Protein AF-A0A7J6UVQ5-F1 (afdb_monomer_lite)

Radius of gyration: 13.97 Å; chains: 1; bounding box: 29×28×40 Å

Foldseek 3Di:
DPDDFQAQADEAEAALLQDQQLCVLFPFPLFFQDPPACCVPPVRHRRRPHVHHHPQCVVCVVRVHHRAEAPSPDDPVPVPPHRYHYPYYHQDDPDCVRSVVGGD

Organism: Thalictrum thalictroides (NCBI:txid46969)

Sequence (104 aa):
MCQTAAAPAIYVFGDSLVDCGNNNYRLTLLRVNYTPYGADFVDGATGRFTNGKTFADFTAQLLGLPLPPAFESLNLRNFRSLTGVNYASGGSGILEETGKVFVR

pLDDT: mean 90.31, std 10.89, range [41.69, 98.12]

Secondary structure (DSSP, 8-state):
-----SSS-EEE--STTT-SSGGGGSS-S----STTTTTTSTT---S-SSSS--HHHHHHHHTTPPPPPBGGG--GGGGGG-SEEE---TT--SSHHHHTTT--

Structure (mmCIF, N/CA/C/O backbone):
data_AF-A0A7J6UVQ5-F1
#
_entry.id   AF-A0A7J6UVQ5-F1
#
loop_
_atom_site.group_PDB
_atom_site.id
_atom_site.type_symbol
_atom_site.label_atom_id
_atom_site.label_alt_id
_atom_site.label_comp_id
_atom_site.label_asym_id
_atom_site.label_entity_id
_atom_site.label_seq_id
_atom_site.pdbx_PDB_ins_code
_atom_site.Cartn_x
_atom_site.Cartn_y
_atom_site.Cartn_z
_atom_site.occupancy
_atom_site.B_iso_or_equiv
_atom_site.auth_seq_id
_atom_site.auth_comp_id
_atom_site.auth_asym_id
_atom_site.auth_atom_id
_atom_site.pdbx_PDB_model_num
ATOM 1 N N . MET A 1 1 ? -9.204 12.998 22.159 1.00 41.69 1 MET A N 1
ATOM 2 C CA . MET A 1 1 ? -10.548 12.401 21.998 1.00 41.69 1 MET A CA 1
ATOM 3 C C . MET A 1 1 ? -10.359 10.975 21.503 1.00 41.69 1 MET A C 1
ATOM 5 O O . MET A 1 1 ? -9.615 10.799 20.550 1.00 41.69 1 MET A O 1
ATOM 9 N N . CYS A 1 2 ? -10.930 9.970 22.175 1.00 55.78 2 CYS A N 1
ATOM 10 C CA . CYS A 1 2 ? -10.891 8.581 21.705 1.00 55.78 2 CYS A CA 1
ATOM 11 C C . CYS A 1 2 ? -11.939 8.447 20.597 1.00 55.78 2 CYS A C 1
ATOM 13 O O . CYS A 1 2 ? -13.127 8.317 20.881 1.00 55.78 2 CYS A O 1
ATOM 15 N N . GLN A 1 3 ? -11.520 8.624 19.347 1.00 60.72 3 GLN A N 1
ATOM 16 C CA . GLN A 1 3 ? -12.414 8.474 18.209 1.00 60.72 3 GLN A CA 1
ATOM 17 C C . GLN A 1 3 ? -12.602 6.977 17.974 1.00 60.72 3 GLN A C 1
ATOM 19 O O . GLN A 1 3 ? -11.653 6.271 17.642 1.00 60.72 3 GLN A O 1
ATOM 24 N N . THR A 1 4 ? -13.805 6.474 18.240 1.00 77.44 4 THR A N 1
ATOM 25 C CA . THR A 1 4 ? -14.145 5.078 17.967 1.00 77.44 4 THR A CA 1
ATOM 26 C C . THR A 1 4 ? -14.099 4.864 16.459 1.00 77.44 4 THR A C 1
ATOM 28 O O . THR A 1 4 ? -14.688 5.650 15.715 1.00 77.44 4 THR A O 1
ATOM 31 N N . ALA A 1 5 ? -13.376 3.838 16.006 1.00 86.75 5 ALA A N 1
ATOM 32 C CA . ALA A 1 5 ? -13.283 3.532 14.585 1.00 86.75 5 ALA A CA 1
ATOM 33 C C . ALA A 1 5 ? -14.683 3.282 13.998 1.00 86.75 5 ALA A C 1
ATOM 35 O O . ALA A 1 5 ? -15.500 2.580 14.598 1.00 86.75 5 ALA A O 1
ATOM 36 N N . ALA A 1 6 ? -14.961 3.856 12.827 1.00 94.38 6 ALA A N 1
ATOM 37 C CA . ALA A 1 6 ? -16.254 3.733 12.147 1.00 94.38 6 ALA A CA 1
ATOM 38 C C . ALA A 1 6 ? -16.461 2.344 11.513 1.00 94.38 6 ALA A C 1
ATOM 40 O O . ALA A 1 6 ? -17.580 1.972 11.166 1.00 94.38 6 ALA A O 1
ATOM 41 N N . ALA A 1 7 ? -15.381 1.576 11.372 1.00 94.62 7 ALA A N 1
ATOM 42 C CA . ALA A 1 7 ? -15.375 0.188 10.937 1.00 94.62 7 ALA A CA 1
ATOM 43 C C . ALA A 1 7 ? -14.318 -0.593 11.737 1.00 94.62 7 ALA A C 1
ATOM 45 O O . ALA A 1 7 ? -13.334 0.001 12.176 1.00 94.62 7 ALA A O 1
ATOM 46 N N . PRO A 1 8 ? -14.475 -1.917 11.917 1.00 93.62 8 PRO A N 1
ATOM 47 C CA . PRO A 1 8 ? -13.507 -2.721 12.664 1.00 93.62 8 PRO A CA 1
ATOM 48 C C . PRO A 1 8 ? -12.191 -2.943 11.903 1.00 93.62 8 PRO A C 1
ATOM 50 O O . PRO A 1 8 ? -11.153 -3.153 12.529 1.00 93.62 8 PRO A O 1
ATOM 53 N N . ALA A 1 9 ? -12.227 -2.932 10.565 1.00 94.88 9 ALA A N 1
ATOM 54 C CA . ALA A 1 9 ? -11.059 -3.149 9.718 1.00 94.88 9 ALA A CA 1
ATOM 55 C C . ALA A 1 9 ? -11.263 -2.639 8.280 1.00 94.88 9 ALA A C 1
ATOM 57 O O . ALA A 1 9 ? -12.399 -2.446 7.843 1.00 94.88 9 ALA A O 1
ATOM 58 N N . ILE A 1 10 ? -10.161 -2.492 7.534 1.00 96.25 10 ILE A N 1
ATOM 59 C CA . ILE A 1 10 ? -10.151 -2.215 6.088 1.00 96.25 10 ILE A CA 1
ATOM 60 C C . ILE A 1 10 ? -9.208 -3.172 5.344 1.00 96.25 10 ILE A C 1
ATOM 62 O O . ILE A 1 10 ? -8.022 -3.257 5.648 1.00 96.25 10 ILE A O 1
ATOM 66 N N . TYR A 1 11 ? -9.722 -3.876 4.336 1.00 96.88 11 TYR A N 1
ATOM 67 C CA . TYR A 1 11 ? -8.917 -4.727 3.457 1.00 96.88 11 TYR A CA 1
ATOM 68 C C . TYR A 1 11 ? -8.916 -4.145 2.053 1.00 96.88 11 TYR A C 1
ATOM 70 O O . TYR A 1 11 ? -9.976 -3.892 1.483 1.00 96.88 11 TYR A O 1
ATOM 78 N N . VAL A 1 12 ? -7.724 -3.894 1.521 1.00 98.12 12 VAL A N 1
ATOM 79 C CA . VAL A 1 12 ? -7.547 -3.141 0.277 1.00 98.12 12 VAL A CA 1
ATOM 80 C C . VAL A 1 12 ? -7.050 -4.080 -0.809 1.00 98.12 12 VAL A C 1
ATOM 82 O O . VAL A 1 12 ? -6.059 -4.777 -0.614 1.00 98.12 12 VAL A O 1
ATOM 85 N N . PHE A 1 13 ? -7.724 -4.072 -1.952 1.00 97.06 13 PHE A N 1
ATOM 86 C CA . PHE A 1 13 ? -7.350 -4.814 -3.152 1.00 97.06 13 PHE A CA 1
ATOM 87 C C . PHE A 1 13 ? -7.310 -3.840 -4.324 1.00 97.06 13 PHE A C 1
ATOM 89 O O . PHE A 1 13 ? -8.135 -2.927 -4.390 1.00 97.06 13 PHE A O 1
ATOM 96 N N . GLY A 1 14 ? -6.368 -4.027 -5.243 1.00 95.94 14 GLY A N 1
ATOM 97 C CA . GLY A 1 14 ? -6.238 -3.160 -6.405 1.00 95.94 14 GLY A CA 1
ATOM 98 C C . GLY A 1 14 ? -4.833 -3.157 -6.985 1.00 95.94 14 GLY A C 1
ATOM 99 O O . GLY A 1 14 ? -4.077 -4.118 -6.840 1.00 95.94 14 GLY A O 1
ATOM 100 N N . ASP A 1 15 ? -4.505 -2.051 -7.633 1.00 95.00 15 ASP A N 1
ATOM 101 C CA . ASP A 1 15 ? -3.265 -1.833 -8.361 1.00 95.00 15 ASP A CA 1
ATOM 102 C C . ASP A 1 15 ? -2.443 -0.688 -7.739 1.00 95.00 15 ASP A C 1
ATOM 104 O O . ASP A 1 15 ? -2.505 -0.433 -6.533 1.00 95.00 15 ASP A O 1
ATOM 108 N N . SER A 1 16 ? -1.674 0.027 -8.562 1.00 96.25 16 SER A N 1
ATOM 109 C CA . SER A 1 16 ? -0.840 1.156 -8.151 1.00 96.25 16 SER A CA 1
ATOM 110 C C . SER A 1 16 ? -1.619 2.295 -7.490 1.00 96.25 16 SER A C 1
ATOM 112 O O . SER A 1 16 ? -1.041 3.010 -6.673 1.00 96.25 16 SER A O 1
ATOM 114 N N . LEU A 1 17 ? -2.912 2.470 -7.790 1.00 96.81 17 LEU A N 1
ATOM 115 C CA . LEU A 1 17 ? -3.726 3.556 -7.227 1.00 96.81 17 LEU A CA 1
ATOM 116 C C . LEU A 1 17 ? -3.929 3.427 -5.713 1.00 96.81 17 LEU A C 1
ATOM 118 O O . LEU A 1 17 ? -4.209 4.419 -5.032 1.00 96.81 17 LEU A O 1
ATOM 122 N N . VAL A 1 18 ? -3.807 2.209 -5.189 1.00 98.12 18 VAL A N 1
ATOM 123 C CA . VAL A 1 18 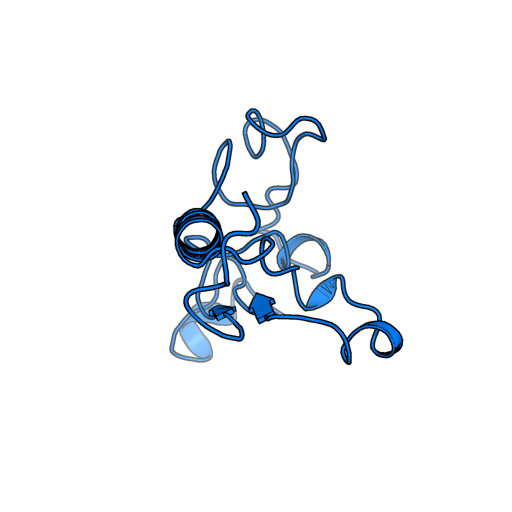? -4.030 1.900 -3.774 1.00 98.12 18 VAL A CA 1
ATOM 124 C C . VAL A 1 18 ? -2.924 1.043 -3.154 1.00 98.12 18 VAL A C 1
ATOM 126 O O . VAL A 1 18 ? -3.010 0.756 -1.965 1.00 98.12 18 VAL A O 1
ATOM 129 N N . ASP A 1 19 ? -1.877 0.666 -3.895 1.00 97.81 19 ASP A N 1
ATOM 130 C CA . ASP A 1 19 ? -0.700 -0.029 -3.354 1.00 97.81 19 ASP A CA 1
ATOM 131 C C . ASP A 1 19 ? 0.019 0.838 -2.309 1.00 97.81 19 ASP A C 1
ATOM 133 O O . ASP A 1 19 ? 0.321 2.013 -2.537 1.00 97.81 19 ASP A O 1
ATOM 137 N N . CYS A 1 20 ? 0.295 0.247 -1.146 1.00 97.31 20 CYS A N 1
ATOM 138 C CA . CYS A 1 20 ? 0.998 0.898 -0.047 1.00 97.31 20 CYS A CA 1
ATOM 139 C C . CYS A 1 20 ? 2.469 0.477 0.101 1.00 97.31 20 CYS A C 1
ATOM 141 O O . CYS A 1 20 ? 3.105 0.859 1.088 1.00 97.31 20 CYS A O 1
ATOM 143 N N . GLY A 1 21 ? 2.999 -0.276 -0.867 1.00 97.25 21 GLY A N 1
ATOM 144 C CA . GLY A 1 21 ? 4.394 -0.705 -0.935 1.00 97.25 21 GLY A CA 1
ATOM 145 C C . GLY A 1 21 ? 4.598 -2.216 -1.052 1.00 97.25 21 GLY A C 1
ATOM 146 O O . GLY A 1 21 ? 5.709 -2.683 -0.804 1.00 97.25 21 GLY A O 1
ATOM 147 N N . ASN A 1 22 ? 3.580 -2.997 -1.435 1.00 96.88 22 ASN A N 1
ATOM 148 C CA . ASN A 1 22 ? 3.724 -4.445 -1.638 1.00 96.88 22 ASN A CA 1
ATOM 149 C C . ASN A 1 22 ? 4.786 -4.766 -2.695 1.00 96.88 22 ASN A C 1
ATOM 151 O O . ASN A 1 22 ? 5.581 -5.690 -2.518 1.00 96.88 22 ASN A O 1
ATOM 155 N N . ASN A 1 23 ? 4.867 -3.959 -3.755 1.00 96.19 23 ASN A N 1
ATOM 156 C CA . ASN A 1 23 ? 5.837 -4.163 -4.829 1.00 96.19 23 ASN A CA 1
ATOM 157 C C . ASN A 1 23 ? 7.300 -4.116 -4.360 1.00 96.19 23 ASN A C 1
ATOM 159 O O . ASN A 1 23 ? 8.157 -4.718 -5.003 1.00 96.19 23 ASN A O 1
ATOM 163 N N . ASN A 1 24 ? 7.603 -3.476 -3.225 1.00 96.31 24 ASN A N 1
ATOM 164 C CA . ASN A 1 24 ? 8.965 -3.421 -2.677 1.00 96.31 24 ASN A CA 1
ATOM 165 C C . ASN A 1 24 ? 9.508 -4.798 -2.270 1.00 96.31 24 ASN A C 1
ATOM 167 O O . ASN A 1 24 ? 10.722 -4.978 -2.193 1.00 96.31 24 ASN A O 1
ATOM 171 N N . TYR A 1 25 ? 8.614 -5.759 -2.044 1.00 94.94 25 TYR A N 1
ATOM 172 C CA . TYR A 1 25 ? 8.921 -7.116 -1.601 1.00 94.94 25 TYR A CA 1
ATOM 173 C C . TYR A 1 25 ? 8.808 -8.147 -2.736 1.00 94.94 25 TYR A C 1
ATOM 175 O O . TYR A 1 25 ? 8.994 -9.339 -2.506 1.00 94.94 25 TYR A O 1
ATOM 183 N N . ARG A 1 26 ? 8.531 -7.700 -3.969 1.00 90.94 26 ARG A N 1
ATOM 184 C CA . ARG A 1 26 ? 8.383 -8.554 -5.156 1.00 90.94 26 ARG A CA 1
ATOM 185 C C . ARG A 1 26 ? 9.486 -8.305 -6.178 1.00 90.94 26 ARG A C 1
ATOM 187 O O . ARG A 1 26 ? 10.055 -7.213 -6.269 1.00 90.94 26 ARG A O 1
ATOM 194 N N . LEU A 1 27 ? 9.760 -9.313 -7.006 1.00 90.81 27 LEU A N 1
ATOM 195 C CA . LEU A 1 27 ? 10.663 -9.172 -8.146 1.00 90.81 27 LEU A CA 1
ATOM 196 C C . LEU A 1 27 ? 9.914 -8.528 -9.322 1.00 90.81 27 LEU A C 1
ATOM 198 O O . LEU A 1 27 ? 9.460 -9.205 -10.238 1.00 90.81 27 LEU A O 1
ATOM 202 N N . THR A 1 28 ? 9.782 -7.202 -9.283 1.00 90.56 28 THR A N 1
ATOM 203 C CA . THR A 1 28 ? 9.074 -6.420 -10.305 1.00 90.56 28 THR A CA 1
ATOM 204 C C . THR A 1 28 ? 9.840 -5.157 -10.709 1.00 90.56 28 THR A C 1
ATOM 206 O O . THR A 1 28 ? 10.625 -4.592 -9.935 1.00 90.56 28 THR A O 1
ATOM 209 N N . LEU A 1 29 ? 9.592 -4.714 -11.946 1.00 90.50 29 LEU A N 1
ATOM 210 C CA . LEU A 1 29 ? 10.013 -3.409 -12.462 1.00 90.50 29 LEU A CA 1
ATOM 211 C C . LEU A 1 29 ? 9.156 -2.262 -11.907 1.00 90.50 29 LEU A C 1
ATOM 213 O O . LEU A 1 29 ? 9.573 -1.112 -11.963 1.00 90.50 29 LEU A O 1
ATOM 217 N N . LEU A 1 30 ? 7.982 -2.561 -11.346 1.00 93.31 30 LEU A N 1
ATOM 218 C CA . LEU A 1 30 ? 7.042 -1.572 -10.821 1.00 93.31 30 LEU A CA 1
ATOM 219 C C . LEU A 1 30 ? 7.286 -1.260 -9.341 1.00 93.31 30 LEU A C 1
ATOM 221 O O . LEU A 1 30 ? 6.347 -1.172 -8.553 1.00 93.31 30 LEU A O 1
ATOM 225 N N . ARG A 1 31 ? 8.549 -1.129 -8.936 1.00 95.56 31 ARG A N 1
ATOM 226 C CA . ARG A 1 31 ? 8.906 -0.627 -7.602 1.00 95.56 31 ARG A CA 1
ATOM 227 C C . ARG A 1 31 ? 9.000 0.886 -7.664 1.00 95.56 31 ARG A C 1
ATOM 229 O O . ARG A 1 31 ? 9.627 1.402 -8.574 1.00 95.56 31 ARG A O 1
ATOM 236 N N . VAL A 1 32 ? 8.408 1.577 -6.696 1.00 96.44 32 VAL A N 1
ATOM 237 C CA . VAL A 1 32 ? 8.439 3.048 -6.585 1.00 96.44 32 VAL A CA 1
ATOM 238 C C . VAL A 1 32 ? 8.946 3.485 -5.207 1.00 96.44 32 VAL A C 1
ATOM 240 O O . VAL A 1 32 ? 8.445 4.413 -4.582 1.00 96.44 32 VAL A O 1
ATOM 243 N N . ASN A 1 33 ? 9.965 2.791 -4.703 1.00 95.75 33 ASN A N 1
ATOM 244 C CA . ASN A 1 33 ? 10.673 3.114 -3.462 1.00 95.75 33 ASN A CA 1
ATOM 245 C C . ASN A 1 33 ? 11.824 4.114 -3.684 1.00 95.75 33 ASN A C 1
ATOM 247 O O . ASN A 1 33 ? 12.904 3.967 -3.112 1.00 95.75 33 ASN A O 1
ATOM 251 N N . TYR A 1 34 ? 11.604 5.118 -4.532 1.00 95.81 34 TYR A N 1
ATOM 252 C CA . TYR A 1 34 ? 12.583 6.150 -4.867 1.00 95.81 34 TYR A CA 1
ATOM 253 C C . TYR A 1 34 ? 11.905 7.511 -5.096 1.00 95.81 34 TYR A C 1
ATOM 255 O O . TYR A 1 34 ? 10.726 7.584 -5.430 1.00 95.81 34 TYR A O 1
ATOM 263 N N . THR A 1 35 ? 12.659 8.602 -4.951 1.00 93.75 35 THR A N 1
ATOM 264 C CA . THR A 1 35 ? 12.186 9.981 -5.181 1.00 93.75 35 THR A CA 1
ATOM 265 C C . THR A 1 35 ? 11.669 10.172 -6.619 1.00 93.75 35 THR A C 1
ATOM 267 O O . THR A 1 35 ? 12.356 9.758 -7.552 1.00 93.75 35 THR A O 1
ATOM 270 N N . PRO A 1 36 ? 10.515 10.830 -6.856 1.00 93.25 36 PRO A N 1
ATOM 271 C CA . PRO A 1 36 ? 9.765 11.688 -5.928 1.00 93.25 36 PRO A CA 1
ATOM 272 C C . PRO A 1 36 ? 8.709 10.975 -5.074 1.00 93.25 36 PRO A C 1
ATOM 274 O O . PRO A 1 36 ? 8.056 11.621 -4.257 1.00 93.25 36 PRO A O 1
ATOM 277 N N . TYR A 1 37 ? 8.532 9.665 -5.229 1.00 96.69 37 TYR A N 1
ATOM 278 C CA . TYR A 1 37 ? 7.512 8.933 -4.487 1.00 96.69 37 TYR A CA 1
ATOM 279 C C . TYR A 1 37 ? 7.796 8.961 -2.986 1.00 96.69 37 TYR A C 1
ATOM 281 O O . TYR A 1 37 ? 8.931 8.789 -2.546 1.00 96.69 37 TYR A O 1
ATOM 289 N N . GLY A 1 38 ? 6.752 9.196 -2.195 1.00 96.44 38 GLY A N 1
ATOM 290 C CA . GLY A 1 38 ? 6.852 9.346 -0.746 1.00 96.44 38 GLY A CA 1
ATOM 291 C C . GLY A 1 38 ? 7.495 10.645 -0.240 1.00 96.44 38 GLY A C 1
ATOM 292 O O . GLY A 1 38 ? 7.806 10.711 0.944 1.00 96.44 38 GLY A O 1
ATOM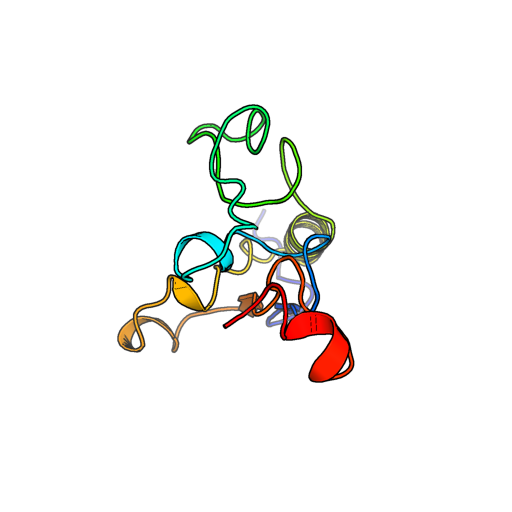 293 N N . ALA A 1 39 ? 7.682 11.674 -1.080 1.00 96.44 39 ALA A N 1
ATOM 294 C CA . ALA A 1 39 ? 8.233 12.970 -0.659 1.00 96.44 39 ALA A CA 1
ATOM 295 C C . ALA A 1 39 ? 7.485 13.645 0.514 1.00 96.44 39 ALA A C 1
ATOM 297 O O . ALA A 1 39 ? 8.093 14.417 1.252 1.00 96.44 39 ALA A O 1
ATOM 298 N N . ASP A 1 40 ? 6.199 13.342 0.709 1.00 96.44 40 ASP A N 1
ATOM 299 C CA . ASP A 1 40 ? 5.379 13.8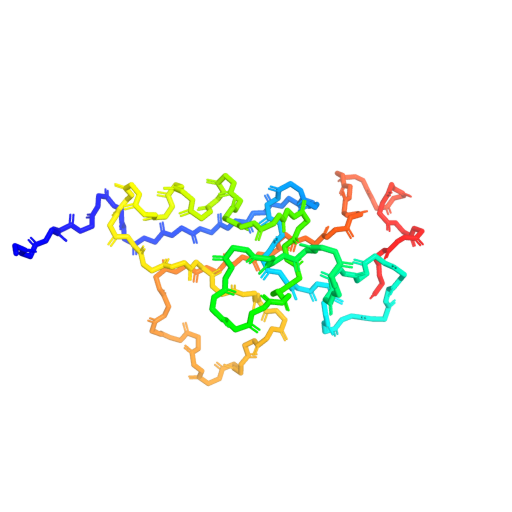84 1.801 1.00 96.44 40 ASP A CA 1
ATOM 300 C C . ASP A 1 40 ? 5.427 13.017 3.079 1.00 96.44 40 ASP A C 1
ATOM 302 O O . ASP A 1 40 ? 4.835 13.380 4.100 1.00 96.44 40 ASP A O 1
ATOM 306 N N . PHE A 1 41 ? 6.096 11.857 3.052 1.00 94.88 41 PHE A N 1
ATOM 307 C CA . PHE A 1 41 ? 6.340 11.039 4.243 1.00 94.88 41 PHE A CA 1
ATOM 308 C C . PHE A 1 41 ? 7.678 11.395 4.888 1.00 94.88 41 PHE A C 1
ATOM 310 O O . PHE A 1 41 ? 8.686 11.577 4.212 1.00 94.88 41 PHE A O 1
ATOM 317 N N . VAL A 1 42 ? 7.704 11.400 6.224 1.00 94.12 42 VAL A N 1
ATOM 318 C CA . VAL A 1 42 ? 8.920 11.670 7.013 1.00 94.12 42 VAL A CA 1
ATOM 319 C C . VAL A 1 42 ? 10.033 10.663 6.701 1.00 94.12 42 VAL A C 1
ATOM 321 O O . VAL A 1 42 ? 11.191 11.051 6.585 1.00 94.12 42 VAL A O 1
ATOM 324 N N . ASP A 1 43 ? 9.673 9.394 6.500 1.00 92.19 43 ASP A N 1
ATOM 325 C CA . ASP A 1 43 ? 10.617 8.305 6.215 1.00 92.19 43 ASP A CA 1
ATOM 326 C C . ASP A 1 43 ? 10.927 8.146 4.709 1.00 92.19 43 ASP A C 1
ATOM 328 O O . ASP A 1 43 ? 11.625 7.216 4.305 1.00 92.19 43 ASP A O 1
ATOM 332 N N . GLY A 1 44 ? 10.416 9.048 3.861 1.00 95.19 44 GLY A N 1
ATOM 333 C CA . GLY A 1 44 ? 10.632 9.045 2.416 1.00 95.19 44 GLY A CA 1
ATOM 334 C C . GLY A 1 44 ? 9.811 8.000 1.654 1.00 95.19 44 GLY A C 1
ATOM 335 O O . GLY A 1 44 ? 8.637 7.753 1.935 1.00 95.19 44 GLY A O 1
ATOM 336 N N . ALA A 1 45 ? 10.415 7.411 0.619 1.00 96.19 45 ALA A N 1
ATOM 337 C CA . ALA A 1 45 ? 9.713 6.575 -0.349 1.00 96.19 45 ALA A CA 1
ATOM 338 C C . ALA A 1 45 ? 9.163 5.273 0.260 1.00 96.19 45 ALA A C 1
ATOM 340 O O . ALA A 1 45 ? 9.904 4.337 0.552 1.00 96.19 45 ALA A O 1
ATOM 341 N N . THR A 1 46 ? 7.835 5.181 0.382 1.00 95.44 46 THR A N 1
ATOM 342 C CA . THR A 1 46 ? 7.152 4.016 0.981 1.00 95.44 46 THR A CA 1
ATOM 343 C C . THR A 1 46 ? 6.777 2.923 -0.023 1.00 95.44 46 THR A C 1
ATOM 345 O O . THR A 1 46 ? 6.417 1.822 0.380 1.00 95.44 46 THR A O 1
ATOM 348 N N . GLY A 1 47 ? 6.865 3.189 -1.331 1.00 96.31 47 GLY A N 1
ATOM 349 C CA . GLY A 1 47 ? 6.347 2.302 -2.383 1.00 96.31 47 GLY A CA 1
ATOM 350 C C . GLY A 1 47 ? 4.901 2.593 -2.806 1.00 96.31 47 GLY A C 1
ATOM 351 O O . GLY A 1 47 ? 4.349 1.854 -3.615 1.00 96.31 47 GLY A O 1
ATOM 352 N N . ARG A 1 48 ? 4.298 3.679 -2.305 1.00 97.62 48 ARG A N 1
ATOM 353 C CA . ARG A 1 48 ? 3.061 4.254 -2.858 1.00 97.62 48 ARG A CA 1
ATOM 354 C C . ARG A 1 48 ? 3.360 4.991 -4.159 1.00 97.62 48 ARG A C 1
ATOM 356 O O . ARG A 1 48 ? 4.318 5.757 -4.219 1.00 97.62 48 ARG A O 1
ATOM 363 N N . PHE A 1 49 ? 2.497 4.851 -5.163 1.00 97.31 49 PHE A N 1
ATOM 364 C CA . PHE A 1 49 ? 2.623 5.524 -6.467 1.00 97.31 49 PHE A CA 1
ATOM 365 C C . PHE A 1 49 ? 2.170 6.996 -6.415 1.00 97.31 49 PHE A C 1
ATOM 367 O O . PHE A 1 49 ? 1.445 7.486 -7.276 1.00 97.31 49 PHE A O 1
ATOM 374 N N . THR A 1 50 ? 2.573 7.709 -5.366 1.00 96.69 50 THR A N 1
ATOM 375 C CA . THR A 1 50 ? 2.281 9.125 -5.116 1.00 96.69 50 THR A CA 1
ATOM 376 C C . THR A 1 50 ? 3.357 9.722 -4.195 1.00 96.69 50 THR A C 1
ATOM 378 O O . THR A 1 50 ? 4.153 8.994 -3.596 1.00 96.69 50 THR A O 1
ATOM 381 N N . ASN A 1 51 ? 3.390 11.048 -4.055 1.00 97.00 51 ASN A N 1
ATOM 382 C CA . ASN A 1 51 ? 4.249 11.727 -3.081 1.00 97.00 51 ASN A CA 1
ATOM 383 C C . ASN A 1 51 ? 3.840 11.406 -1.634 1.00 97.00 51 ASN A C 1
ATOM 385 O O . ASN A 1 51 ? 4.684 11.427 -0.747 1.00 97.00 51 ASN A O 1
ATOM 389 N N . GLY A 1 52 ? 2.571 11.075 -1.389 1.00 95.81 52 GLY A N 1
ATOM 390 C CA . GLY A 1 52 ? 2.032 10.909 -0.043 1.00 95.81 52 GLY A CA 1
ATOM 391 C C . GLY A 1 52 ? 1.033 9.763 0.074 1.00 95.81 52 GLY A C 1
ATOM 392 O O . GLY A 1 52 ? 1.264 8.644 -0.375 1.00 95.81 52 GLY A O 1
ATOM 393 N N . LYS A 1 53 ? -0.091 10.024 0.734 1.00 97.19 53 LYS A N 1
ATOM 394 C CA . LYS A 1 53 ? -1.138 9.027 0.986 1.00 97.19 53 LYS A CA 1
ATOM 395 C C . LYS A 1 53 ? -1.941 8.706 -0.278 1.00 97.19 53 LYS A C 1
ATOM 397 O O . LYS A 1 53 ? -2.248 9.589 -1.074 1.00 97.19 53 LYS A O 1
ATOM 402 N N . THR A 1 54 ? -2.312 7.440 -0.427 1.00 97.81 54 THR A N 1
ATOM 403 C CA . THR A 1 54 ? -3.258 6.948 -1.440 1.00 97.81 54 THR A CA 1
ATOM 404 C C . THR A 1 54 ? -4.705 7.174 -0.998 1.00 97.81 54 THR A C 1
ATOM 406 O O . THR A 1 54 ? -4.981 7.493 0.162 1.00 97.81 54 THR A O 1
ATOM 409 N N . PHE A 1 55 ? -5.664 6.937 -1.897 1.00 96.88 55 PHE A N 1
ATOM 410 C CA . PHE A 1 55 ? -7.089 6.949 -1.550 1.00 96.88 55 PHE A CA 1
ATOM 411 C C . PHE A 1 55 ? -7.434 5.967 -0.411 1.00 96.88 55 PHE A C 1
ATOM 413 O O . PHE A 1 55 ? -8.221 6.292 0.482 1.00 96.88 55 PHE A O 1
ATOM 420 N N . ALA A 1 56 ? -6.804 4.788 -0.400 1.00 97.88 56 ALA A N 1
ATOM 421 C CA . ALA A 1 56 ? -6.991 3.793 0.651 1.00 97.88 56 ALA A CA 1
ATOM 422 C C . ALA A 1 56 ? -6.494 4.292 2.017 1.00 97.88 56 ALA A C 1
ATOM 424 O O . ALA A 1 56 ? -7.146 4.065 3.036 1.00 97.88 56 ALA A O 1
ATOM 425 N N . ASP A 1 57 ? -5.382 5.031 2.038 1.00 97.56 57 ASP A N 1
ATOM 426 C CA . ASP A 1 57 ? -4.859 5.626 3.266 1.00 97.56 57 ASP A CA 1
ATOM 427 C C . ASP A 1 57 ? -5.809 6.690 3.821 1.00 97.56 57 ASP A C 1
ATOM 429 O O . ASP A 1 57 ? -6.129 6.665 5.008 1.00 97.56 57 ASP A O 1
ATOM 433 N N . PHE A 1 58 ? -6.300 7.602 2.975 1.00 97.69 58 PHE A N 1
ATOM 434 C CA . PHE A 1 58 ? -7.283 8.603 3.402 1.00 97.69 58 PHE A CA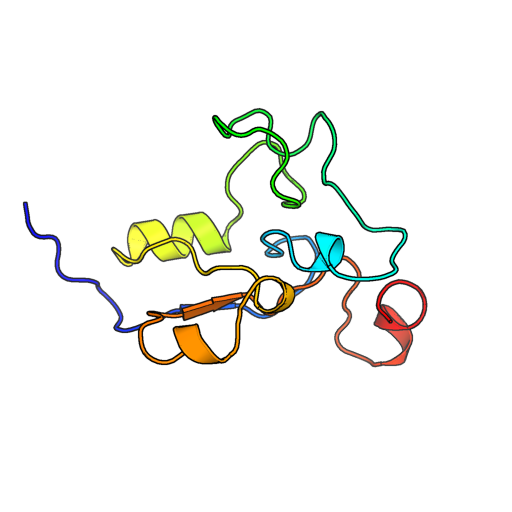 1
ATOM 435 C C . PHE A 1 58 ? -8.567 7.950 3.920 1.00 97.69 58 PHE A C 1
ATOM 437 O O . PHE A 1 58 ? -9.099 8.376 4.943 1.00 97.69 58 PHE A O 1
ATOM 444 N N . THR A 1 59 ? -9.022 6.875 3.274 1.00 97.62 59 THR A N 1
ATOM 445 C CA . THR A 1 59 ? -10.181 6.097 3.734 1.00 97.62 59 THR A CA 1
ATOM 446 C C . THR A 1 59 ? -9.936 5.507 5.124 1.00 97.62 59 THR A C 1
ATOM 448 O O . THR A 1 59 ? -10.779 5.660 6.003 1.00 97.62 59 THR A O 1
ATOM 451 N N . ALA A 1 60 ? -8.768 4.903 5.373 1.00 97.00 60 ALA A N 1
ATOM 452 C CA . ALA A 1 60 ? -8.416 4.387 6.698 1.00 97.00 60 ALA A CA 1
ATOM 453 C C . ALA A 1 60 ? -8.423 5.496 7.767 1.00 97.00 60 ALA A C 1
ATOM 455 O O . ALA A 1 60 ? -8.994 5.308 8.841 1.00 97.00 60 ALA A O 1
ATOM 456 N N . GLN A 1 61 ? -7.883 6.680 7.449 1.00 96.06 61 GLN A N 1
ATOM 457 C CA . GLN A 1 61 ? -7.909 7.827 8.364 1.00 96.06 61 GLN A CA 1
ATOM 458 C C . GLN A 1 61 ? -9.333 8.292 8.685 1.00 96.06 61 GLN A C 1
ATOM 460 O O . GLN A 1 61 ? -9.642 8.545 9.848 1.00 96.06 61 GLN A O 1
ATOM 465 N N . LEU A 1 62 ? -10.207 8.370 7.677 1.00 96.44 62 LEU A N 1
ATOM 466 C CA . LEU A 1 62 ? -11.616 8.731 7.861 1.00 96.44 62 LEU A CA 1
ATOM 467 C C . LEU A 1 62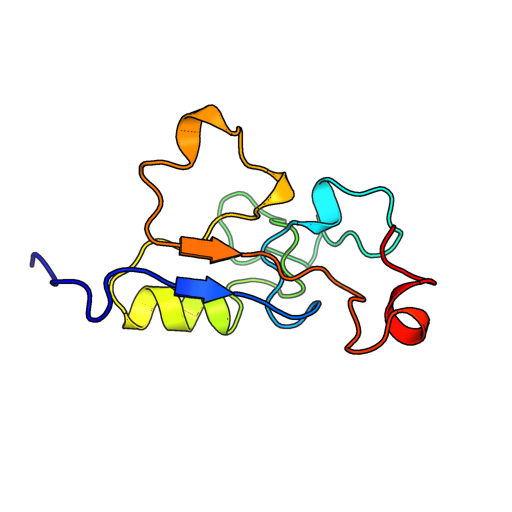 ? -12.374 7.698 8.704 1.00 96.44 62 LEU A C 1
ATOM 469 O O . LEU A 1 62 ? -13.259 8.064 9.473 1.00 96.44 62 LEU A O 1
ATOM 473 N N . LEU A 1 63 ? -12.001 6.421 8.602 1.00 96.12 63 LEU A N 1
ATOM 474 C CA . LEU A 1 63 ? -12.554 5.344 9.424 1.00 96.12 63 LEU A CA 1
ATOM 475 C C . LEU A 1 63 ? -11.989 5.315 10.852 1.00 96.12 63 LEU A C 1
ATOM 477 O O . LEU A 1 63 ? -12.453 4.508 11.655 1.00 96.12 63 LEU A O 1
ATOM 481 N N . GLY A 1 64 ? -11.011 6.161 11.193 1.00 95.62 64 GLY A N 1
ATOM 482 C CA . GLY A 1 64 ? -10.328 6.115 12.489 1.00 95.62 64 GLY A CA 1
ATOM 483 C C . GLY A 1 64 ? -9.429 4.884 12.656 1.00 95.62 64 GLY A C 1
ATOM 484 O O . GLY A 1 64 ? -9.196 4.441 13.778 1.00 95.62 64 GLY A O 1
ATOM 485 N N . LEU A 1 65 ? -8.949 4.315 11.548 1.00 94.81 65 LEU A N 1
ATOM 486 C CA . LEU A 1 65 ? -8.079 3.143 11.510 1.00 94.81 65 LEU A CA 1
ATOM 487 C C . LEU A 1 65 ? -6.620 3.543 11.222 1.00 94.81 65 LEU A C 1
ATOM 489 O O . LEU A 1 65 ? -6.370 4.547 10.544 1.00 94.81 65 LEU A O 1
ATOM 493 N N . PRO A 1 66 ? -5.631 2.761 11.695 1.00 94.44 66 PRO A N 1
ATOM 494 C CA . PRO A 1 66 ? -4.261 2.886 11.212 1.00 94.44 66 PRO A CA 1
ATOM 495 C C . PRO A 1 66 ? -4.193 2.583 9.708 1.00 94.44 66 PRO A C 1
ATOM 497 O O . PRO A 1 66 ? -5.049 1.887 9.159 1.00 94.44 66 PRO A O 1
ATOM 500 N N . LEU A 1 67 ? -3.150 3.083 9.039 1.00 95.12 67 LEU A N 1
ATOM 501 C CA . LEU A 1 67 ? -2.929 2.772 7.627 1.00 95.12 67 LEU A CA 1
ATOM 502 C C . LEU A 1 67 ? -2.721 1.256 7.459 1.00 95.12 67 LEU A C 1
ATOM 504 O O . LEU A 1 67 ? -1.884 0.692 8.171 1.00 95.12 67 LEU A O 1
ATOM 508 N N . PRO A 1 68 ? -3.446 0.589 6.542 1.00 95.19 68 PRO A N 1
ATOM 509 C CA . PRO A 1 68 ? -3.306 -0.846 6.354 1.00 95.19 68 PRO A CA 1
ATOM 510 C C . PRO A 1 68 ? -1.897 -1.159 5.818 1.00 95.19 68 PRO A C 1
ATOM 512 O O . PRO A 1 68 ? -1.498 -0.609 4.783 1.00 95.19 68 PRO A O 1
ATOM 515 N N . PRO A 1 69 ? -1.123 -2.023 6.499 1.00 95.25 69 PRO A N 1
ATOM 516 C CA . PRO A 1 69 ? 0.229 -2.364 6.073 1.00 95.25 69 PRO A CA 1
ATOM 517 C C . PRO A 1 69 ? 0.212 -3.173 4.773 1.00 95.25 69 PRO A C 1
ATOM 519 O O . PRO A 1 69 ? -0.769 -3.856 4.466 1.00 95.25 69 PRO A O 1
ATOM 522 N N . ALA A 1 70 ? 1.322 -3.125 4.035 1.00 95.81 70 ALA A N 1
ATOM 523 C CA . ALA A 1 70 ? 1.540 -3.957 2.857 1.00 95.81 70 ALA A CA 1
ATOM 524 C C . ALA A 1 70 ? 1.584 -5.428 3.284 1.00 95.81 70 ALA A C 1
ATOM 526 O O . ALA A 1 70 ? 2.407 -5.786 4.130 1.00 95.81 70 ALA A O 1
ATOM 527 N N . PHE A 1 71 ? 0.721 -6.273 2.720 1.00 95.06 71 PHE A N 1
ATOM 528 C CA . PHE A 1 71 ? 0.677 -7.706 3.012 1.00 95.06 71 PHE A CA 1
ATOM 529 C C . PHE A 1 71 ? 2.056 -8.370 2.911 1.00 95.06 71 PHE A C 1
ATOM 531 O O . PHE A 1 71 ? 2.449 -9.095 3.821 1.00 95.06 71 PHE A O 1
ATOM 538 N N . GLU A 1 72 ? 2.816 -8.059 1.860 1.00 93.06 72 GLU A N 1
ATOM 539 C CA . GLU A 1 72 ? 4.128 -8.668 1.595 1.00 93.06 72 GLU A CA 1
ATOM 540 C C . GLU A 1 72 ? 5.213 -8.256 2.608 1.00 93.06 72 GLU A C 1
ATOM 542 O O . GLU A 1 72 ? 6.252 -8.903 2.718 1.00 93.06 72 GLU A O 1
ATOM 547 N N . SER A 1 73 ? 4.972 -7.196 3.389 1.00 92.19 73 SER A N 1
ATOM 548 C CA . SER A 1 73 ? 5.864 -6.780 4.481 1.00 92.19 73 SER A CA 1
ATOM 549 C C . SER A 1 73 ? 5.619 -7.540 5.789 1.00 92.19 73 SER A C 1
ATOM 551 O O . SER A 1 73 ? 6.417 -7.449 6.727 1.00 92.19 73 SER A O 1
ATOM 553 N N . LEU A 1 74 ? 4.496 -8.259 5.898 1.00 90.75 74 LEU A N 1
ATOM 554 C CA . LEU A 1 74 ? 4.045 -8.826 7.161 1.00 90.75 74 LEU A CA 1
ATOM 555 C C . LEU A 1 74 ? 4.787 -10.114 7.511 1.00 90.75 74 LEU A C 1
ATOM 557 O O . LEU A 1 74 ? 4.880 -11.059 6.733 1.00 90.75 74 LEU A O 1
ATOM 561 N N . ASN A 1 75 ? 5.197 -10.212 8.774 1.00 85.25 75 ASN A N 1
ATOM 562 C CA . ASN A 1 75 ? 5.498 -11.498 9.385 1.00 85.25 75 ASN A CA 1
ATOM 563 C C . ASN A 1 75 ? 4.183 -12.150 9.840 1.00 85.25 75 ASN A C 1
ATOM 565 O O . ASN A 1 75 ? 3.427 -11.543 10.602 1.00 85.25 75 ASN A O 1
ATOM 569 N N . LEU A 1 76 ? 3.928 -13.399 9.432 1.00 76.25 76 LEU A N 1
ATOM 570 C CA . LEU A 1 76 ? 2.697 -14.148 9.738 1.00 76.25 76 LEU A CA 1
ATOM 571 C C . LEU A 1 76 ? 2.367 -14.230 11.242 1.00 76.25 76 LEU A C 1
ATOM 573 O O . LEU A 1 76 ? 1.209 -14.421 11.613 1.00 76.25 76 LEU A O 1
ATOM 577 N N . ARG A 1 77 ? 3.355 -14.039 12.126 1.00 74.00 77 ARG A N 1
ATOM 578 C CA . ARG A 1 77 ? 3.148 -13.977 13.584 1.00 74.00 77 ARG A CA 1
ATOM 579 C C . ARG A 1 77 ? 2.388 -12.724 14.043 1.00 74.00 77 ARG A C 1
ATOM 581 O O . ARG A 1 77 ? 1.703 -12.783 15.059 1.00 74.00 77 ARG A O 1
ATOM 588 N N . ASN A 1 78 ? 2.451 -11.632 13.283 1.00 67.62 78 ASN A N 1
ATOM 589 C CA . ASN A 1 78 ? 1.850 -10.339 13.631 1.00 67.62 78 ASN A CA 1
ATOM 590 C C . ASN A 1 78 ? 0.429 -10.157 13.068 1.00 67.62 78 ASN A C 1
ATOM 592 O O . ASN A 1 78 ? -0.227 -9.161 13.359 1.00 67.62 78 ASN A O 1
ATOM 596 N N . PHE A 1 79 ? -0.075 -11.121 12.290 1.00 70.25 79 PHE A N 1
ATOM 597 C CA . PHE A 1 79 ? -1.340 -10.989 11.560 1.00 70.25 79 PHE A CA 1
ATOM 598 C C . PHE A 1 79 ? -2.578 -10.889 12.472 1.00 70.25 79 PHE A C 1
ATOM 600 O O . PHE A 1 79 ? -3.583 -10.291 12.102 1.00 70.25 79 PHE A O 1
ATOM 607 N N . ARG A 1 80 ? -2.512 -11.446 13.690 1.00 64.00 80 ARG A N 1
ATOM 608 C CA . ARG A 1 80 ? -3.669 -11.567 14.600 1.00 64.00 80 ARG A CA 1
ATOM 609 C C . ARG A 1 80 ? -4.162 -10.247 15.204 1.00 64.00 80 ARG A C 1
ATOM 611 O O . ARG A 1 80 ? -5.249 -10.238 15.768 1.00 64.00 80 ARG A O 1
ATOM 618 N N . SER A 1 81 ? -3.387 -9.167 15.113 1.00 69.69 81 SER A N 1
ATOM 619 C CA . SER A 1 81 ? -3.712 -7.875 15.739 1.00 69.69 81 SER A CA 1
ATOM 620 C C . SER A 1 81 ? -3.962 -6.751 14.727 1.00 69.69 81 SER A C 1
ATOM 622 O O . SER A 1 81 ? -3.955 -5.578 15.101 1.00 69.69 81 SER A O 1
ATOM 624 N N . LEU A 1 82 ? -4.138 -7.080 13.446 1.00 81.69 82 LEU A N 1
ATOM 625 C CA . LEU A 1 82 ? -4.291 -6.081 12.393 1.00 81.69 82 LEU A CA 1
ATOM 626 C C . LEU A 1 82 ? -5.760 -5.716 12.186 1.00 81.69 82 LEU A C 1
ATOM 628 O O . LEU A 1 82 ? -6.609 -6.582 11.991 1.00 81.69 82 LEU A O 1
ATOM 632 N N . THR A 1 83 ? -6.044 -4.418 12.137 1.00 92.25 83 THR A N 1
ATOM 633 C CA . THR A 1 83 ? -7.351 -3.860 11.755 1.00 92.25 83 THR A CA 1
ATOM 634 C C . THR A 1 83 ? -7.433 -3.641 10.241 1.00 92.25 83 THR A C 1
ATOM 636 O O . THR A 1 83 ? -7.951 -2.628 9.770 1.00 92.25 83 THR A O 1
ATOM 639 N N . GLY A 1 84 ? -6.866 -4.566 9.464 1.00 93.69 84 GLY A N 1
ATOM 640 C CA . GLY A 1 84 ? -6.794 -4.456 8.011 1.00 93.69 84 GLY A CA 1
ATOM 641 C C . GLY A 1 84 ? -5.421 -4.730 7.414 1.00 93.69 84 GLY A C 1
ATOM 642 O O . GLY A 1 84 ? -4.405 -4.677 8.106 1.00 93.69 84 GLY A O 1
ATOM 643 N N . VAL A 1 85 ? -5.405 -5.024 6.114 1.00 96.06 85 VAL A N 1
ATOM 644 C CA . VAL A 1 85 ? -4.198 -5.278 5.316 1.00 96.06 85 VAL A CA 1
ATOM 645 C C . VAL A 1 85 ? -4.426 -4.798 3.887 1.00 96.06 85 VAL A C 1
ATOM 647 O O . VAL A 1 85 ? -5.546 -4.845 3.373 1.00 96.06 85 VAL A O 1
ATOM 650 N N . ASN A 1 86 ? -3.361 -4.344 3.237 1.00 97.56 86 ASN A N 1
ATOM 651 C CA . ASN A 1 86 ? -3.378 -3.959 1.841 1.00 97.56 86 ASN A CA 1
ATOM 652 C C . ASN A 1 86 ? -2.715 -5.035 0.971 1.00 97.56 86 ASN A C 1
ATOM 654 O O . ASN A 1 86 ? -1.529 -5.324 1.130 1.00 97.56 86 ASN A O 1
ATOM 658 N N . TYR A 1 87 ? -3.488 -5.607 0.053 1.00 96.31 87 TYR A N 1
ATOM 659 C CA . TYR A 1 87 ? -3.081 -6.613 -0.929 1.00 96.31 87 TYR A CA 1
ATOM 660 C C . TYR A 1 87 ? -2.862 -6.028 -2.329 1.00 96.31 87 TYR A C 1
ATOM 662 O O . TYR A 1 87 ? -2.563 -6.773 -3.260 1.00 96.31 87 TYR A O 1
ATOM 670 N N . ALA A 1 88 ? -3.061 -4.722 -2.509 1.00 97.25 88 ALA A N 1
ATOM 671 C CA . ALA A 1 88 ? -2.887 -4.084 -3.801 1.00 97.25 88 ALA A CA 1
ATOM 672 C C . ALA A 1 88 ? -1.422 -4.110 -4.233 1.00 97.25 88 ALA A C 1
ATOM 674 O O . ALA A 1 88 ? -0.521 -3.964 -3.410 1.00 97.25 88 ALA A O 1
ATOM 675 N N . SER A 1 89 ? -1.189 -4.291 -5.526 1.00 95.81 89 SER A N 1
ATOM 676 C CA . SER A 1 89 ? 0.154 -4.382 -6.092 1.00 95.81 89 SER A CA 1
ATOM 677 C C . SER A 1 89 ? 0.186 -3.646 -7.422 1.00 95.81 89 SER A C 1
ATOM 679 O O . SER A 1 89 ? -0.625 -3.923 -8.310 1.00 95.81 89 SER A O 1
ATOM 681 N N . GLY A 1 90 ? 1.114 -2.701 -7.571 1.00 95.12 90 GLY A N 1
ATOM 682 C CA . GLY A 1 90 ? 1.295 -1.960 -8.817 1.00 95.12 90 GLY A CA 1
ATOM 683 C C . GLY A 1 90 ? 1.420 -2.888 -10.026 1.00 95.12 90 GLY A C 1
ATOM 684 O O . GLY A 1 90 ? 2.244 -3.799 -10.014 1.00 95.12 90 GLY A O 1
ATOM 685 N N . GLY A 1 91 ? 0.606 -2.644 -11.058 1.00 92.75 91 GLY A N 1
ATOM 686 C CA . GLY A 1 91 ? 0.533 -3.471 -12.269 1.00 92.75 91 GLY A CA 1
ATOM 687 C C . GLY A 1 91 ? -0.405 -4.674 -12.182 1.00 92.75 91 GLY A C 1
ATOM 688 O O . GLY A 1 91 ? -0.504 -5.415 -13.156 1.00 92.75 91 GLY A O 1
ATOM 689 N N . SER A 1 92 ? -1.092 -4.875 -11.055 1.00 92.38 92 SER A N 1
ATOM 690 C CA . SER A 1 92 ? -2.152 -5.881 -10.962 1.00 92.38 92 SER A CA 1
ATOM 691 C C . SER A 1 92 ? -3.298 -5.543 -11.909 1.00 92.38 92 SER A C 1
ATOM 693 O O . SER A 1 92 ? -3.662 -4.381 -12.078 1.00 92.38 92 SER A O 1
ATOM 695 N N . GLY A 1 93 ? -3.885 -6.572 -12.508 1.00 89.38 93 GLY A N 1
ATOM 696 C CA . GLY A 1 93 ? -5.062 -6.457 -13.356 1.00 89.38 93 GLY A CA 1
ATOM 697 C C . GLY A 1 93 ? -6.166 -7.406 -12.900 1.00 89.38 93 GLY A C 1
ATOM 698 O O . GLY A 1 93 ? -5.950 -8.270 -12.055 1.00 89.38 93 GLY A O 1
ATOM 699 N N . ILE A 1 94 ? -7.365 -7.236 -13.460 1.00 89.75 94 ILE A N 1
ATOM 700 C CA . ILE A 1 94 ? -8.528 -8.084 -13.138 1.00 89.75 94 ILE A CA 1
ATOM 701 C C . ILE A 1 94 ? -8.332 -9.518 -13.652 1.00 89.75 94 ILE A C 1
ATOM 703 O O . ILE A 1 94 ? -8.774 -10.471 -13.017 1.00 89.75 94 ILE A O 1
ATOM 707 N N . LEU A 1 95 ? -7.688 -9.659 -14.813 1.00 89.50 95 LEU A N 1
ATOM 708 C CA . LEU A 1 95 ? -7.407 -10.942 -15.447 1.00 89.50 95 LEU A CA 1
ATOM 709 C C . LEU A 1 95 ? -5.942 -11.312 -15.231 1.00 89.50 95 LEU A C 1
ATOM 711 O O . LEU A 1 95 ? -5.078 -10.443 -15.102 1.00 89.50 95 LEU A O 1
ATOM 715 N N . GLU A 1 96 ? -5.646 -12.608 -15.242 1.00 81.12 96 GLU A N 1
ATOM 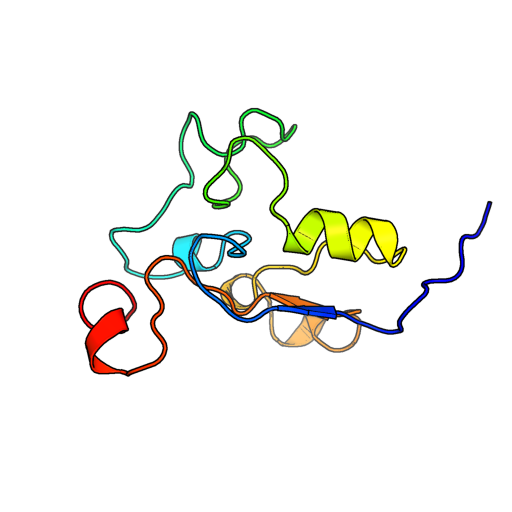716 C CA . GLU A 1 96 ? -4.279 -13.092 -15.050 1.00 81.12 96 GLU A CA 1
ATOM 717 C C . GLU A 1 96 ? -3.348 -12.532 -16.141 1.00 81.12 96 GLU A C 1
ATOM 719 O O . GLU A 1 96 ? -2.218 -12.133 -15.876 1.00 81.12 96 GLU A O 1
ATOM 724 N N . GLU A 1 97 ? -3.846 -12.425 -17.374 1.00 84.31 97 GLU A N 1
ATOM 725 C CA . GLU A 1 97 ? -3.107 -11.940 -18.542 1.00 84.31 97 GLU A CA 1
ATOM 726 C C . GLU A 1 97 ? -2.686 -10.479 -18.416 1.00 84.31 97 GLU A C 1
ATOM 728 O O . GLU A 1 97 ? -1.619 -10.109 -18.905 1.00 84.31 97 GLU A O 1
ATOM 733 N N . THR A 1 98 ? -3.499 -9.647 -17.762 1.00 80.50 98 THR A N 1
ATOM 734 C CA . THR A 1 98 ? -3.246 -8.204 -17.694 1.00 80.50 98 THR A CA 1
ATOM 735 C C . THR A 1 98 ? -2.202 -7.845 -16.639 1.00 80.50 98 THR A C 1
ATOM 737 O O . THR A 1 98 ? -1.485 -6.865 -16.821 1.00 80.50 98 THR A O 1
ATOM 740 N N . GLY A 1 99 ? -2.049 -8.667 -15.594 1.00 76.81 99 GLY A N 1
ATOM 741 C CA . GLY A 1 99 ? -1.005 -8.508 -14.573 1.00 76.81 99 GLY A CA 1
ATOM 742 C C . GLY A 1 99 ? 0.284 -9.299 -14.833 1.00 76.81 99 GLY A C 1
ATOM 743 O O . GLY A 1 99 ? 1.341 -8.919 -14.326 1.00 76.81 99 GLY A O 1
ATOM 744 N N . LYS A 1 100 ? 0.229 -10.363 -15.653 1.00 77.56 100 LYS A N 1
ATOM 745 C CA . LYS A 1 100 ? 1.336 -11.318 -15.899 1.00 77.56 100 LYS A CA 1
ATOM 746 C C . LYS A 1 100 ? 2.667 -10.674 -16.291 1.00 77.56 100 LYS A C 1
ATOM 748 O O . LYS A 1 100 ? 3.724 -11.213 -15.978 1.00 77.56 100 LYS A O 1
ATOM 753 N N . VAL A 1 101 ? 2.630 -9.546 -16.999 1.00 74.12 101 VAL A N 1
ATOM 754 C CA . VAL A 1 101 ? 3.843 -8.863 -17.480 1.00 74.12 101 VAL A CA 1
ATOM 755 C C . VAL A 1 101 ? 4.571 -8.130 -16.348 1.00 74.12 101 VAL A C 1
ATOM 757 O O . VAL A 1 101 ? 5.779 -7.911 -16.428 1.00 74.12 101 VAL A O 1
ATOM 760 N N . PHE A 1 102 ? 3.854 -7.763 -15.287 1.00 73.94 102 PHE A N 1
ATOM 761 C CA . PHE A 1 102 ? 4.327 -6.802 -14.297 1.00 73.94 102 PHE A CA 1
ATOM 762 C C . PHE A 1 102 ? 4.421 -7.354 -12.877 1.00 73.94 102 PHE A C 1
ATOM 764 O O . PHE A 1 102 ? 5.252 -6.884 -12.098 1.00 73.94 102 PHE A O 1
ATOM 771 N N . VAL A 1 103 ? 3.593 -8.337 -12.532 1.00 65.06 103 VAL A N 1
ATOM 772 C CA . VAL A 1 103 ? 3.471 -8.868 -11.174 1.00 65.06 103 VAL A CA 1
ATOM 773 C C . VAL A 1 103 ? 3.726 -10.373 -11.222 1.00 65.06 103 VAL A C 1
ATOM 775 O O . VAL A 1 103 ? 2.976 -11.108 -11.862 1.00 65.06 103 VAL A O 1
ATOM 778 N N . ARG A 1 104 ? 4.797 -10.835 -10.568 1.00 58.44 104 ARG A N 1
ATOM 779 C CA . ARG A 1 104 ? 5.146 -12.256 -10.430 1.00 58.44 104 ARG A CA 1
ATOM 780 C C . ARG A 1 104 ? 5.624 -12.560 -9.019 1.00 58.44 104 ARG A C 1
ATOM 782 O O . ARG A 1 104 ? 6.195 -11.641 -8.387 1.00 58.44 104 ARG A O 1
#

InterPro domains:
  IPR001087 GDSL lipase/esterase [PF00657] (10-96)
  IPR036514 SGNH hydrolase superfamily [G3DSA:3.40.50.1110] (1-104)
  IPR051238 GDSL esterase/lipase [PTHR45650] (6-103)